Protein AF-A0A4Y7U262-F1 (afdb_monomer_lite)

Sequence (99 aa):
EEKSALITIEPLPQVLGLNTQLRQLFYNLVNNSLKFNTTVPSVTISATLVPEDNNPLVLSGDYDIISIADNGIGIESQYSNRIFNMFQRLHERDQYGGN

Secondary structure (DSSP, 8-state):
-----EEEE-------S-HHHHHHHHHHHHHHHHHS-SSS-EEEEEEEEE---S-TT--SS-EEEEEEEE-S----GGGTTTTTSTT--SS-TTS----

Organism: NCBI:txid2133765

InterPro domains:
  IPR003594 Histidine kinase/HSP90-like ATPase domain [PF02518] (19-98)
  IPR036890 Histidine kinase/HSP90-like ATPase superfamily [G3DSA:3.30.565.10] (2-99)
  IPR036890 Histidine kinase/HSP90-like ATPase superfamily [SSF55874] (8-95)
  IPR052162 Two-component sensor kinase/Photoreceptor [PTHR43304] (4-99)

Foldseek 3Di:
DCLVAAEAEDDDDDDDDDPVVVVVVVCVLVVCQCQQAPHRKYKYWDKDWDADDPPPVDPTGIDIDIDIDIPGPDDPPVCVVVPPPPDDDPDDCPPGDDD

Structure (mmCIF, N/CA/C/O backbone):
data_AF-A0A4Y7U262-F1
#
_entry.id   AF-A0A4Y7U262-F1
#
loop_
_atom_site.group_PDB
_atom_site.id
_atom_site.type_symbol
_atom_site.label_atom_id
_atom_site.label_alt_id
_atom_site.label_comp_id
_atom_site.label_asym_id
_atom_site.label_entity_id
_atom_site.label_seq_id
_atom_site.pdbx_PDB_ins_code
_atom_site.Cartn_x
_atom_site.Cartn_y
_atom_site.Cartn_z
_atom_site.occupancy
_atom_site.B_iso_or_equiv
_atom_site.auth_seq_id
_atom_site.auth_comp_id
_atom_site.auth_asym_id
_atom_site.auth_atom_id
_atom_site.pdbx_PDB_model_num
ATOM 1 N N . GLU A 1 1 ? -6.413 11.968 16.379 1.00 55.53 1 GLU A N 1
ATOM 2 C CA . GLU A 1 1 ? -6.687 10.969 17.426 1.00 55.53 1 GLU A CA 1
ATOM 3 C C . GLU A 1 1 ? -5.609 9.905 17.328 1.00 55.53 1 GLU A C 1
ATOM 5 O O . GLU A 1 1 ? -5.310 9.467 16.221 1.00 55.53 1 GLU A O 1
ATOM 10 N N . GLU A 1 2 ? -4.936 9.596 18.428 1.00 64.69 2 GLU A N 1
ATOM 11 C CA . GLU A 1 2 ? -3.835 8.635 18.444 1.00 64.69 2 GLU A CA 1
ATOM 12 C C . GLU A 1 2 ? -4.422 7.222 18.553 1.00 64.69 2 GLU A C 1
ATOM 14 O O . GLU A 1 2 ? -5.033 6.884 19.560 1.00 64.69 2 GLU A O 1
ATOM 19 N N . LYS A 1 3 ? -4.307 6.413 17.491 1.00 73.44 3 LYS A N 1
ATOM 20 C CA . LYS A 1 3 ? -4.912 5.066 17.430 1.00 73.44 3 LYS A CA 1
ATOM 21 C C . LYS A 1 3 ? -4.010 3.945 17.971 1.00 73.44 3 LYS A C 1
ATOM 23 O O . LYS A 1 3 ? -4.332 2.778 17.777 1.00 73.44 3 LYS A O 1
ATOM 28 N N . SER A 1 4 ? -2.865 4.283 18.579 1.00 87.56 4 SER A N 1
ATOM 29 C CA . SER A 1 4 ? -1.817 3.321 18.982 1.00 87.56 4 SER A CA 1
ATOM 30 C C . SER A 1 4 ? -1.486 2.301 17.881 1.00 87.56 4 SER A C 1
ATOM 32 O O . SER A 1 4 ? -1.274 1.122 18.150 1.00 87.56 4 SER A O 1
ATOM 34 N N . ALA A 1 5 ? -1.501 2.757 16.625 1.00 89.94 5 ALA A N 1
ATOM 35 C CA . ALA A 1 5 ? -1.357 1.895 15.463 1.00 89.94 5 ALA A CA 1
ATOM 36 C C . ALA A 1 5 ? 0.061 1.318 15.370 1.00 89.94 5 ALA A C 1
ATOM 38 O O . ALA A 1 5 ? 1.045 2.029 15.588 1.00 89.94 5 ALA A O 1
ATOM 39 N N . LEU A 1 6 ? 0.157 0.047 14.986 1.00 95.06 6 LEU A N 1
ATOM 40 C CA . LEU A 1 6 ? 1.420 -0.615 14.688 1.00 95.06 6 LEU A CA 1
ATOM 41 C C . LEU A 1 6 ? 1.682 -0.537 13.184 1.00 95.06 6 LEU A C 1
ATOM 43 O O . LEU A 1 6 ? 0.964 -1.149 12.395 1.00 95.06 6 LEU A O 1
ATOM 47 N N . ILE A 1 7 ? 2.718 0.204 12.794 1.00 95.25 7 ILE A N 1
ATOM 48 C CA . ILE A 1 7 ? 3.152 0.303 11.399 1.00 95.25 7 ILE A CA 1
ATOM 49 C C . ILE A 1 7 ? 4.509 -0.383 11.269 1.00 95.25 7 ILE A C 1
ATOM 51 O O . ILE A 1 7 ? 5.496 0.062 11.855 1.00 95.25 7 ILE A O 1
ATOM 55 N N . THR A 1 8 ? 4.552 -1.455 10.486 1.00 97.31 8 THR A N 1
ATOM 56 C CA . THR A 1 8 ? 5.778 -2.183 10.154 1.00 97.31 8 THR A CA 1
ATOM 57 C C . THR A 1 8 ? 6.162 -1.868 8.717 1.00 97.31 8 THR A C 1
ATOM 59 O O . THR A 1 8 ? 5.366 -2.057 7.801 1.00 97.31 8 THR A O 1
ATOM 62 N N . ILE A 1 9 ? 7.383 -1.373 8.519 1.00 97.38 9 ILE A N 1
ATOM 63 C CA . ILE A 1 9 ? 7.929 -1.056 7.198 1.00 97.38 9 ILE A CA 1
ATOM 64 C C . ILE A 1 9 ? 9.129 -1.968 6.976 1.00 97.38 9 ILE A C 1
ATOM 66 O O . ILE A 1 9 ? 10.124 -1.875 7.695 1.00 97.38 9 ILE A O 1
ATOM 70 N N . GLU A 1 10 ? 9.015 -2.856 5.999 1.00 97.50 10 GLU A N 1
ATOM 71 C CA . GLU A 1 10 ? 10.125 -3.673 5.519 1.00 97.50 10 GLU A CA 1
ATOM 72 C C . GLU A 1 10 ? 11.013 -2.859 4.558 1.00 97.50 10 GLU A C 1
ATOM 74 O O . GLU A 1 10 ? 10.629 -1.759 4.151 1.00 97.50 10 GLU A O 1
ATOM 79 N N . PRO A 1 11 ? 12.220 -3.334 4.198 1.00 96.44 11 PRO A N 1
ATOM 80 C CA . PRO A 1 11 ? 13.058 -2.645 3.224 1.00 96.44 11 PRO A CA 1
ATOM 81 C C . PRO A 1 11 ? 12.304 -2.375 1.915 1.00 96.44 11 PRO A C 1
ATOM 83 O O . PRO A 1 11 ? 11.756 -3.290 1.305 1.00 96.44 11 PRO A O 1
ATOM 86 N N . LEU A 1 12 ? 12.294 -1.111 1.487 1.00 96.06 12 LEU A N 1
ATOM 87 C CA . LEU A 1 12 ? 11.631 -0.678 0.258 1.00 96.06 12 LEU A CA 1
ATOM 88 C C . LEU A 1 12 ? 12.661 -0.283 -0.809 1.00 96.06 12 LEU A C 1
ATOM 90 O O . LEU A 1 12 ? 13.691 0.312 -0.468 1.00 96.06 12 LEU A O 1
ATOM 94 N N . PRO A 1 13 ? 12.387 -0.568 -2.093 1.00 94.75 13 PRO A N 1
ATOM 95 C CA . PRO A 1 13 ? 13.254 -0.181 -3.194 1.00 94.75 13 PRO A CA 1
ATOM 96 C C . PRO A 1 13 ? 13.221 1.334 -3.417 1.00 94.75 13 PRO A C 1
ATOM 98 O O . PRO A 1 13 ? 12.269 2.034 -3.057 1.00 94.75 13 PRO A O 1
ATOM 101 N N . GLN A 1 14 ? 14.262 1.849 -4.067 1.00 93.56 14 GLN A N 1
ATOM 102 C CA . GLN A 1 14 ? 14.209 3.181 -4.657 1.00 93.56 14 GLN A CA 1
ATOM 103 C C . GLN A 1 14 ? 13.560 3.086 -6.034 1.00 93.56 14 GLN A C 1
ATOM 105 O O . GLN A 1 14 ? 14.016 2.330 -6.884 1.00 93.56 14 GLN A O 1
ATOM 110 N N . VAL A 1 15 ? 12.521 3.886 -6.260 1.00 90.69 15 VAL A N 1
ATOM 111 C CA . VAL A 1 15 ? 11.777 3.907 -7.523 1.00 90.69 15 VAL A CA 1
ATOM 112 C C . VAL A 1 15 ? 11.853 5.281 -8.178 1.00 90.69 15 VAL A C 1
ATOM 114 O O . VAL A 1 15 ? 11.899 6.313 -7.500 1.00 90.69 15 VAL A O 1
ATOM 117 N N . LEU A 1 16 ? 11.834 5.305 -9.509 1.00 90.50 16 LEU A N 1
ATOM 118 C CA . LEU A 1 16 ? 11.708 6.540 -10.275 1.00 90.50 16 LEU A CA 1
ATOM 119 C C . LEU A 1 16 ? 10.236 6.968 -10.318 1.00 90.50 16 LEU A C 1
ATOM 121 O O . LEU A 1 16 ? 9.368 6.199 -10.719 1.00 90.50 16 LEU A O 1
ATOM 125 N N . GLY A 1 17 ? 9.942 8.211 -9.942 1.00 89.31 17 GLY A N 1
ATOM 126 C CA . GLY A 1 17 ? 8.585 8.741 -10.020 1.00 89.31 17 GLY A CA 1
ATOM 127 C C . GLY A 1 17 ? 8.453 10.155 -9.468 1.00 89.31 17 GLY A C 1
ATOM 128 O O . GLY A 1 17 ? 9.404 10.747 -8.955 1.00 89.31 17 GLY A O 1
ATOM 129 N N . LEU A 1 18 ? 7.248 10.713 -9.568 1.00 95.88 18 LEU A N 1
ATOM 130 C CA . LEU A 1 18 ? 6.942 12.038 -9.036 1.00 95.88 18 LEU A CA 1
ATOM 131 C C . LEU A 1 18 ? 6.730 11.955 -7.519 1.00 95.88 18 LEU A C 1
ATOM 133 O O . LEU A 1 18 ? 5.731 11.407 -7.054 1.00 95.88 18 LEU A O 1
ATOM 137 N N . ASN A 1 19 ? 7.656 12.533 -6.746 1.00 93.88 19 ASN A N 1
ATOM 138 C CA . ASN A 1 19 ? 7.670 12.449 -5.279 1.00 93.88 19 ASN A CA 1
ATOM 139 C C . ASN A 1 19 ? 6.326 12.823 -4.630 1.00 93.88 19 ASN A C 1
ATOM 141 O O . ASN A 1 19 ? 5.863 12.135 -3.723 1.00 93.88 19 ASN A O 1
ATOM 145 N N . THR A 1 20 ? 5.682 13.885 -5.113 1.00 94.75 20 THR A N 1
ATOM 146 C CA . THR A 1 20 ? 4.399 14.364 -4.585 1.00 94.75 20 THR A CA 1
ATOM 147 C C . THR A 1 20 ? 3.263 13.371 -4.825 1.00 94.75 20 THR A C 1
ATOM 149 O O . THR A 1 20 ? 2.463 13.140 -3.922 1.00 94.75 20 THR A O 1
ATOM 152 N N . GLN A 1 21 ? 3.211 12.742 -6.003 1.00 92.81 21 GLN A N 1
ATOM 153 C CA . GLN A 1 21 ? 2.182 11.755 -6.342 1.00 92.81 21 GLN A CA 1
ATOM 154 C C . GLN A 1 21 ? 2.375 10.455 -5.564 1.00 92.81 21 GLN A C 1
ATOM 156 O O . GLN A 1 21 ? 1.414 9.934 -5.003 1.00 92.81 21 GLN A O 1
ATOM 161 N N . LEU A 1 22 ? 3.618 9.977 -5.455 1.00 93.88 22 LEU A N 1
ATOM 162 C CA . LEU A 1 22 ? 3.943 8.805 -4.642 1.00 93.88 22 LEU A CA 1
ATOM 163 C C . LEU A 1 22 ? 3.600 9.061 -3.171 1.00 93.88 22 LEU A C 1
ATOM 165 O O . LEU A 1 22 ? 2.885 8.276 -2.556 1.00 93.88 22 LEU A O 1
ATOM 169 N N . ARG A 1 23 ? 4.002 10.210 -2.616 1.00 94.00 23 ARG A N 1
ATOM 170 C CA . ARG A 1 23 ? 3.633 10.594 -1.247 1.00 94.00 23 ARG A CA 1
ATOM 171 C C . ARG A 1 23 ? 2.116 10.607 -1.048 1.00 94.00 23 ARG A C 1
ATOM 173 O O . ARG A 1 23 ? 1.651 10.103 -0.030 1.00 94.00 23 ARG A O 1
ATOM 180 N N . GLN A 1 24 ? 1.355 11.166 -1.991 1.00 93.94 24 GLN A N 1
ATOM 181 C CA . GLN A 1 24 ? -0.106 11.212 -1.902 1.00 93.94 24 GLN A CA 1
ATOM 182 C C . GLN A 1 24 ? -0.730 9.813 -1.950 1.00 93.94 24 GLN A C 1
ATOM 184 O O . GLN A 1 24 ? -1.635 9.529 -1.168 1.00 93.94 24 GLN A O 1
ATOM 189 N N . LEU A 1 25 ? -0.244 8.939 -2.836 1.00 92.31 25 LEU A N 1
ATOM 190 C CA . LEU A 1 25 ? -0.705 7.556 -2.948 1.00 92.31 25 LEU A CA 1
ATOM 191 C C . LEU A 1 25 ? -0.514 6.806 -1.626 1.00 92.31 25 LEU A C 1
ATOM 193 O O . LEU A 1 25 ? -1.479 6.289 -1.067 1.00 92.31 25 LEU A O 1
ATOM 197 N N . PHE A 1 26 ? 0.707 6.811 -1.091 1.00 94.38 26 PHE A N 1
ATOM 198 C CA . PHE A 1 26 ? 1.014 6.145 0.175 1.00 94.38 26 PHE A CA 1
ATOM 199 C C . PHE A 1 26 ? 0.226 6.745 1.338 1.00 94.38 26 PHE A C 1
ATOM 201 O O . PHE A 1 26 ? -0.326 6.003 2.148 1.00 94.38 26 PHE A O 1
ATOM 208 N N . TYR A 1 27 ? 0.119 8.077 1.398 1.00 94.12 27 TYR A N 1
ATOM 209 C CA . TYR A 1 27 ? -0.698 8.742 2.407 1.00 94.12 27 TYR A CA 1
ATOM 210 C C . TYR A 1 27 ? -2.148 8.258 2.353 1.00 94.12 27 TYR A C 1
ATOM 212 O O . TYR A 1 27 ? -2.696 7.894 3.386 1.00 94.12 27 TYR A O 1
ATOM 220 N N . ASN A 1 28 ? -2.756 8.199 1.166 1.00 92.31 28 ASN A N 1
ATOM 221 C CA . ASN A 1 28 ? -4.143 7.765 1.017 1.00 92.31 28 ASN A CA 1
ATOM 222 C C . ASN A 1 28 ? -4.342 6.316 1.470 1.00 92.31 28 ASN A C 1
ATOM 224 O O . ASN A 1 28 ? -5.283 6.036 2.209 1.00 92.31 28 ASN A O 1
ATOM 228 N N . LEU A 1 29 ? -3.458 5.406 1.058 1.00 93.06 29 LEU A N 1
ATOM 229 C CA . LEU A 1 29 ? -3.575 3.984 1.384 1.00 93.06 29 LEU A CA 1
ATOM 230 C C . LEU A 1 29 ? -3.389 3.732 2.886 1.00 93.06 29 LEU A C 1
ATOM 232 O O . LEU A 1 29 ? -4.234 3.092 3.513 1.00 93.06 29 LEU A O 1
ATOM 236 N N . VAL A 1 30 ? -2.353 4.320 3.493 1.00 94.00 30 VAL A N 1
ATOM 237 C CA . VAL A 1 30 ? -2.102 4.190 4.936 1.00 94.00 30 VAL A CA 1
ATOM 238 C C . VAL A 1 30 ? -3.203 4.879 5.742 1.00 94.00 30 VAL A C 1
ATOM 240 O O . VAL A 1 30 ? -3.721 4.304 6.694 1.00 94.00 30 VAL A O 1
ATOM 243 N N . ASN A 1 31 ? -3.628 6.083 5.353 1.00 92.75 31 ASN A N 1
ATOM 244 C CA . ASN A 1 31 ? -4.701 6.790 6.051 1.00 92.75 31 ASN A CA 1
ATOM 245 C C . ASN A 1 31 ? -6.021 6.009 5.996 1.00 92.75 31 ASN A C 1
ATOM 247 O O . ASN A 1 31 ? -6.718 5.925 7.005 1.00 92.75 31 ASN A O 1
ATOM 251 N N . ASN A 1 32 ? -6.344 5.383 4.861 1.00 91.56 32 ASN A N 1
ATOM 252 C CA . ASN A 1 32 ? -7.506 4.503 4.753 1.00 91.56 32 ASN A CA 1
ATOM 253 C C . ASN A 1 32 ? -7.382 3.285 5.679 1.00 91.56 32 ASN A C 1
ATOM 255 O O . ASN A 1 32 ? -8.333 2.997 6.404 1.00 91.56 32 ASN A O 1
ATOM 259 N N . SER A 1 33 ? -6.207 2.652 5.730 1.00 92.12 33 SER A N 1
ATOM 260 C CA . SER A 1 33 ? -5.919 1.509 6.615 1.00 92.12 33 SER A CA 1
ATOM 261 C C . SER A 1 33 ? -6.144 1.851 8.098 1.00 92.12 33 SER A C 1
ATOM 263 O O . SER A 1 33 ? -6.666 1.053 8.875 1.00 92.12 33 SER A O 1
ATOM 265 N N . LEU A 1 34 ? -5.786 3.076 8.502 1.00 91.69 34 LEU A N 1
ATOM 266 C CA . LEU A 1 34 ? -6.002 3.579 9.863 1.00 91.69 34 LEU A CA 1
ATOM 267 C C . LEU A 1 34 ? -7.454 3.999 10.111 1.00 91.69 34 LEU A C 1
ATOM 269 O O . LEU A 1 34 ? -7.972 3.830 11.218 1.00 91.69 34 LEU A O 1
ATOM 273 N N . LYS A 1 35 ? -8.109 4.605 9.116 1.00 89.62 35 LYS A N 1
ATOM 274 C CA . LYS A 1 35 ? -9.476 5.125 9.227 1.00 89.62 35 LYS A CA 1
ATOM 275 C C . LYS A 1 35 ? -10.493 3.993 9.333 1.00 89.62 35 LYS A C 1
ATOM 277 O O . LYS A 1 35 ? -11.321 4.030 10.241 1.00 89.62 35 LYS A O 1
ATOM 282 N N . PHE A 1 36 ? -10.418 3.010 8.439 1.00 89.19 36 PHE A N 1
ATOM 283 C CA . PHE A 1 36 ? -11.403 1.940 8.277 1.00 89.19 36 PHE A CA 1
ATOM 284 C C . PHE A 1 36 ? -11.015 0.689 9.069 1.00 89.19 36 PHE A C 1
ATOM 286 O O . PHE A 1 36 ? -10.782 -0.388 8.524 1.00 89.19 36 PHE A O 1
ATOM 293 N N . ASN A 1 37 ? -10.946 0.850 10.389 1.00 91.19 37 ASN A N 1
ATOM 294 C CA . ASN A 1 37 ? -10.554 -0.206 11.310 1.00 91.19 37 ASN A CA 1
ATOM 295 C C . ASN A 1 37 ? -11.387 -0.138 12.595 1.00 91.19 37 ASN A C 1
ATOM 297 O O . ASN A 1 37 ? -11.636 0.952 13.116 1.00 91.19 37 ASN A O 1
ATOM 301 N N . THR A 1 38 ? -11.802 -1.298 13.100 1.00 90.12 38 THR A N 1
ATOM 302 C CA . THR A 1 38 ? -12.564 -1.455 14.353 1.00 90.12 38 THR A CA 1
ATOM 303 C C . THR A 1 38 ? -11.714 -1.986 15.508 1.00 90.12 38 THR A C 1
ATOM 305 O O . THR A 1 38 ? -12.195 -2.084 16.633 1.00 90.12 38 THR A O 1
ATOM 308 N N . THR A 1 39 ? -10.460 -2.346 15.239 1.00 90.94 39 THR A N 1
ATOM 309 C CA . THR A 1 39 ? -9.473 -2.845 16.202 1.00 90.94 39 THR 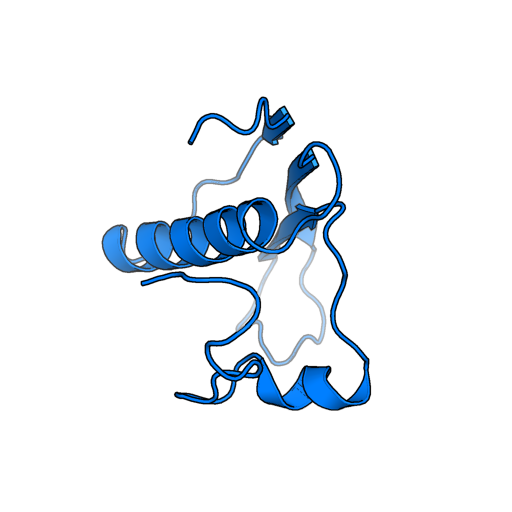A CA 1
ATOM 310 C C . THR A 1 39 ? -8.270 -1.900 16.260 1.00 90.94 39 THR A C 1
ATOM 312 O O . THR A 1 39 ? -8.283 -0.827 15.654 1.00 90.94 39 THR A O 1
ATOM 315 N N . VAL A 1 40 ? -7.224 -2.268 17.008 1.00 93.25 40 VAL A N 1
ATOM 316 C CA . VAL A 1 40 ? -5.950 -1.541 16.945 1.00 93.25 40 VAL A CA 1
ATOM 317 C C . VAL A 1 40 ? -5.375 -1.725 15.533 1.00 93.25 40 VAL A C 1
ATOM 319 O O . VAL A 1 40 ? -5.118 -2.871 15.146 1.00 93.25 40 VAL A O 1
ATOM 322 N N . PRO A 1 41 ? -5.180 -0.645 14.750 1.00 95.12 41 PRO A N 1
ATOM 323 C CA . PRO A 1 41 ? -4.720 -0.786 13.378 1.00 95.12 41 PRO A CA 1
ATOM 324 C C . PRO A 1 41 ? -3.309 -1.366 13.319 1.00 95.12 41 PRO A C 1
ATOM 326 O O . PRO A 1 41 ? -2.395 -0.877 13.987 1.00 95.12 41 PRO A O 1
ATOM 329 N N . SER A 1 42 ? -3.135 -2.381 12.483 1.00 96.62 42 SER A N 1
ATOM 330 C CA . SER A 1 42 ? -1.851 -2.963 12.120 1.00 96.62 42 SER A CA 1
ATOM 331 C C . SER A 1 42 ? -1.693 -2.852 10.613 1.00 96.62 42 SER A C 1
ATOM 333 O O . SER A 1 42 ? -2.568 -3.297 9.874 1.00 96.62 42 SER A O 1
ATOM 335 N N . VAL A 1 43 ? -0.608 -2.212 10.176 1.00 97.00 43 VAL A N 1
ATOM 336 C CA . VAL A 1 43 ? -0.299 -1.998 8.760 1.00 97.00 43 VAL A CA 1
ATOM 337 C C . VAL A 1 43 ? 1.121 -2.471 8.482 1.00 97.00 43 VAL A C 1
ATOM 339 O O . VAL A 1 43 ? 2.061 -2.045 9.156 1.00 97.00 43 VAL A O 1
ATOM 342 N N . THR A 1 44 ? 1.281 -3.315 7.470 1.00 98.19 44 THR A N 1
ATOM 343 C CA . THR A 1 44 ? 2.579 -3.793 6.991 1.00 98.19 44 THR A CA 1
ATOM 344 C C . THR A 1 44 ? 2.815 -3.291 5.576 1.00 98.19 44 THR A C 1
ATOM 346 O O . THR A 1 44 ? 1.985 -3.501 4.693 1.00 98.19 44 THR A O 1
ATOM 349 N N . ILE A 1 45 ? 3.949 -2.624 5.368 1.00 98.00 45 ILE A N 1
ATOM 350 C CA . ILE A 1 45 ? 4.399 -2.156 4.058 1.00 98.00 45 ILE A CA 1
ATOM 351 C C . ILE A 1 45 ? 5.618 -2.979 3.661 1.00 98.00 45 ILE A C 1
ATOM 353 O O . ILE A 1 45 ? 6.630 -2.948 4.364 1.00 98.00 45 ILE A O 1
ATOM 357 N N . SER A 1 46 ? 5.520 -3.695 2.546 1.00 98.25 46 SER A N 1
ATOM 358 C CA . SER A 1 46 ? 6.582 -4.564 2.040 1.00 98.25 46 SER A CA 1
ATOM 359 C C . SER A 1 46 ? 6.789 -4.404 0.541 1.00 98.25 46 SER A C 1
ATOM 361 O O . SER A 1 46 ? 5.956 -3.830 -0.164 1.00 98.25 46 SER A O 1
ATOM 363 N N . ALA A 1 47 ? 7.928 -4.893 0.060 1.00 97.38 47 ALA A N 1
ATOM 364 C CA . ALA A 1 47 ? 8.251 -4.932 -1.355 1.00 97.38 47 ALA A CA 1
ATOM 365 C C . ALA A 1 47 ? 8.764 -6.317 -1.753 1.00 97.38 47 ALA A C 1
ATOM 367 O O . ALA A 1 47 ? 9.419 -7.006 -0.971 1.00 97.38 47 ALA A O 1
ATOM 368 N N . THR A 1 48 ? 8.465 -6.741 -2.974 1.00 96.44 48 THR A N 1
ATOM 369 C CA . THR A 1 48 ? 8.987 -7.983 -3.547 1.00 96.44 48 THR A CA 1
ATOM 370 C C . THR A 1 48 ? 9.389 -7.737 -4.989 1.00 96.44 48 THR A C 1
ATOM 372 O O . THR A 1 48 ? 8.553 -7.318 -5.788 1.00 96.44 48 THR A O 1
ATOM 375 N N . LEU A 1 49 ? 10.652 -8.024 -5.309 1.00 94.62 49 LEU A N 1
ATOM 376 C CA . LEU A 1 49 ? 11.141 -8.025 -6.682 1.00 94.62 49 LEU A CA 1
ATOM 377 C C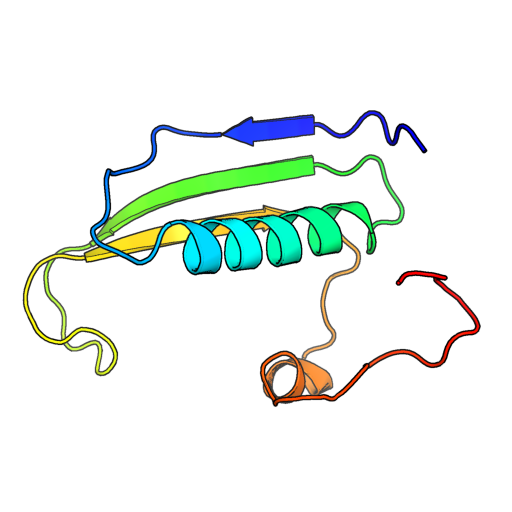 . LEU A 1 49 ? 10.562 -9.236 -7.413 1.00 94.62 49 LEU A C 1
ATOM 379 O O . LEU A 1 49 ? 10.736 -10.378 -6.978 1.00 94.62 49 LEU A O 1
ATOM 383 N N . VAL A 1 50 ? 9.890 -8.977 -8.523 1.00 94.62 50 VAL A N 1
ATOM 384 C CA . VAL A 1 50 ? 9.304 -9.984 -9.395 1.00 94.62 50 VAL A CA 1
ATOM 385 C C . VAL A 1 50 ? 10.044 -9.952 -10.729 1.00 94.62 50 VAL A C 1
ATOM 387 O O . VAL A 1 50 ? 10.138 -8.884 -11.339 1.00 94.62 50 VAL A O 1
ATOM 390 N N . PRO A 1 51 ? 10.599 -11.093 -11.178 1.00 93.94 51 PRO A N 1
ATOM 391 C CA . PRO A 1 51 ? 11.191 -11.192 -12.502 1.00 93.94 51 PRO A CA 1
ATOM 392 C C . PRO A 1 51 ? 10.174 -10.878 -13.597 1.00 93.94 51 PRO A C 1
ATOM 394 O O . PRO A 1 51 ? 8.981 -11.111 -13.405 1.00 93.94 51 PRO A O 1
ATOM 397 N N . GLU A 1 52 ? 10.655 -10.410 -14.747 1.00 92.50 52 GLU A N 1
ATOM 398 C CA . GLU A 1 52 ? 9.806 -10.166 -15.917 1.00 92.50 52 GLU A CA 1
ATOM 399 C C . GLU A 1 52 ? 8.844 -11.337 -16.197 1.00 92.50 52 GLU A C 1
ATOM 401 O O . GLU A 1 52 ? 9.244 -12.501 -16.313 1.00 92.50 52 GLU A O 1
ATOM 406 N N . ASP A 1 53 ? 7.560 -11.011 -16.325 1.00 89.06 53 ASP A N 1
ATOM 407 C CA . ASP A 1 53 ? 6.488 -11.942 -16.647 1.00 89.06 53 ASP A CA 1
ATOM 408 C C . ASP A 1 53 ? 5.551 -11.348 -17.717 1.00 89.06 53 ASP A C 1
ATOM 410 O O . ASP A 1 53 ? 5.765 -10.257 -18.242 1.00 89.06 53 ASP A O 1
ATOM 414 N N . ASN A 1 54 ? 4.492 -12.076 -18.080 1.00 84.88 54 ASN A N 1
ATOM 415 C CA . ASN A 1 54 ? 3.521 -11.613 -19.079 1.00 84.88 54 ASN A CA 1
ATOM 416 C C . ASN A 1 54 ? 2.473 -10.640 -18.494 1.00 84.88 54 ASN A C 1
ATOM 418 O O . ASN A 1 54 ? 1.329 -10.620 -18.961 1.00 84.88 54 ASN A O 1
ATOM 422 N N . ASN A 1 55 ? 2.805 -9.872 -17.453 1.00 86.44 55 ASN A N 1
ATOM 423 C CA . ASN A 1 55 ? 1.883 -8.916 -16.855 1.00 86.44 55 ASN A CA 1
ATOM 424 C C . ASN A 1 55 ? 1.677 -7.704 -17.785 1.00 86.44 55 ASN A C 1
ATOM 426 O O . ASN A 1 55 ? 2.605 -6.928 -18.007 1.00 86.44 55 ASN A O 1
ATOM 430 N N . PRO A 1 56 ? 0.451 -7.468 -18.292 1.00 82.31 56 PRO A N 1
ATOM 431 C CA . PRO A 1 56 ? 0.182 -6.406 -19.264 1.00 82.31 56 PRO A CA 1
ATOM 432 C C . PRO A 1 56 ? 0.332 -4.987 -18.693 1.00 82.31 56 PRO A C 1
ATOM 434 O O . PRO A 1 56 ? 0.269 -4.017 -19.446 1.00 82.31 56 PRO A O 1
ATOM 437 N N . LEU A 1 57 ? 0.474 -4.847 -17.371 1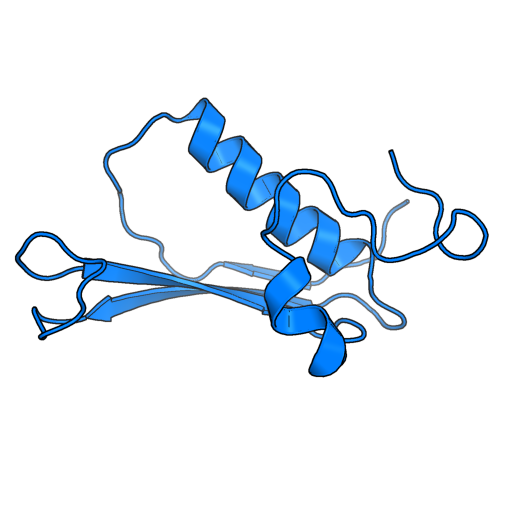.00 80.12 57 LEU A N 1
ATOM 438 C CA . LEU A 1 57 ? 0.702 -3.567 -16.699 1.00 80.12 57 LEU A CA 1
ATOM 439 C C . LEU A 1 57 ? 2.190 -3.203 -16.600 1.00 80.12 57 LEU A C 1
ATOM 441 O O . LEU A 1 57 ? 2.511 -2.070 -16.241 1.00 80.12 57 LEU A O 1
ATOM 445 N N . VAL A 1 58 ? 3.086 -4.141 -16.910 1.00 81.38 58 VAL A N 1
ATOM 446 C CA . VAL A 1 58 ? 4.536 -3.949 -16.872 1.00 81.38 58 VAL A CA 1
ATOM 447 C C . VAL A 1 58 ? 5.031 -3.782 -18.305 1.00 81.38 58 VAL A C 1
ATOM 449 O O . VAL A 1 58 ? 4.703 -4.573 -19.183 1.00 81.38 58 VAL A O 1
ATOM 452 N N . LEU A 1 59 ? 5.785 -2.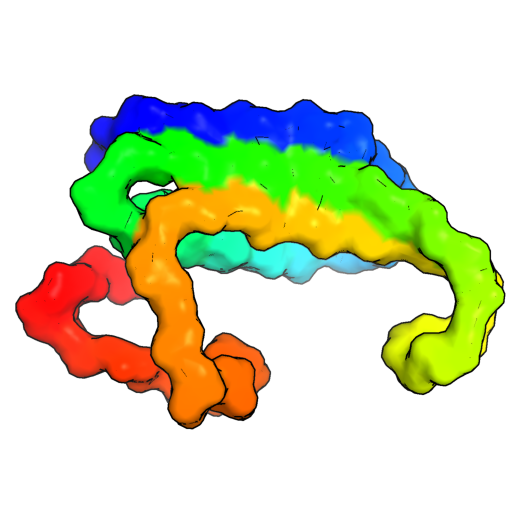711 -18.568 1.00 74.44 59 LEU A N 1
ATOM 453 C CA . LEU A 1 59 ? 6.258 -2.412 -19.924 1.00 74.44 59 LEU A CA 1
ATOM 454 C C . LEU A 1 59 ? 7.328 -3.409 -20.394 1.00 74.44 59 LEU A C 1
ATOM 456 O O . LEU A 1 59 ? 7.279 -3.843 -21.542 1.00 74.44 59 LEU A O 1
ATOM 460 N N . SER A 1 60 ? 8.294 -3.723 -19.526 1.00 83.62 60 SER A N 1
ATOM 461 C CA . SER A 1 60 ? 9.365 -4.706 -19.744 1.00 83.62 60 SER A CA 1
ATOM 462 C C . SER A 1 60 ? 10.253 -4.810 -18.502 1.00 83.62 60 SER A C 1
ATOM 464 O O . SER A 1 60 ? 10.468 -3.792 -17.835 1.00 83.62 60 SER A O 1
ATOM 466 N N . GLY A 1 61 ? 10.870 -5.970 -18.295 1.00 90.25 61 GLY A N 1
ATOM 467 C CA . GLY A 1 61 ? 11.867 -6.211 -17.248 1.00 90.25 61 GLY A CA 1
ATOM 468 C C . GLY A 1 61 ? 11.289 -6.501 -15.861 1.00 90.25 61 GLY A C 1
ATOM 469 O O . GLY A 1 61 ? 10.075 -6.517 -15.654 1.00 90.25 61 GLY A O 1
ATOM 470 N N . ASP A 1 62 ? 12.192 -6.750 -14.913 1.00 92.44 62 ASP A N 1
ATOM 471 C CA . ASP A 1 62 ? 11.849 -7.005 -13.513 1.00 92.44 62 ASP A CA 1
ATOM 472 C C . ASP A 1 62 ? 11.143 -5.793 -12.890 1.00 92.44 62 ASP A C 1
ATOM 474 O O . ASP A 1 62 ? 11.431 -4.636 -13.217 1.00 92.44 62 ASP A O 1
ATOM 478 N N . TYR A 1 63 ? 10.232 -6.055 -11.958 1.00 92.44 63 TYR A N 1
ATOM 479 C CA . TYR A 1 63 ? 9.431 -5.021 -11.317 1.00 92.44 63 TYR A CA 1
ATOM 480 C C . TYR A 1 63 ? 9.226 -5.295 -9.828 1.00 92.44 63 TYR A C 1
ATOM 482 O O . TYR A 1 63 ? 9.174 -6.437 -9.383 1.00 92.44 63 TYR A O 1
ATOM 490 N N . ASP A 1 64 ? 9.072 -4.232 -9.041 1.00 92.56 64 ASP A N 1
ATOM 491 C CA . ASP A 1 64 ? 8.757 -4.342 -7.619 1.00 92.56 64 ASP A CA 1
ATOM 492 C C . ASP A 1 64 ? 7.243 -4.311 -7.389 1.00 92.56 64 ASP A C 1
ATOM 494 O O . ASP A 1 64 ? 6.548 -3.375 -7.794 1.00 92.56 64 ASP A O 1
ATOM 498 N N . ILE A 1 65 ? 6.728 -5.301 -6.663 1.00 94.19 65 ILE A N 1
ATOM 499 C CA . ILE A 1 65 ? 5.394 -5.237 -6.067 1.00 94.19 65 ILE A CA 1
ATOM 500 C C . ILE A 1 65 ? 5.525 -4.595 -4.695 1.00 94.19 65 ILE A C 1
ATOM 502 O O . ILE A 1 65 ? 6.110 -5.184 -3.790 1.00 94.19 65 ILE A O 1
ATOM 506 N N . ILE A 1 66 ? 4.935 -3.413 -4.527 1.00 95.31 66 ILE A N 1
ATOM 507 C CA . ILE A 1 66 ? 4.785 -2.771 -3.219 1.00 95.31 66 ILE A CA 1
ATOM 508 C C . ILE A 1 66 ? 3.428 -3.171 -2.640 1.00 95.31 66 ILE A C 1
ATOM 510 O O . ILE A 1 66 ? 2.387 -2.866 -3.224 1.00 95.31 66 ILE A O 1
ATOM 514 N N . SER A 1 67 ? 3.439 -3.830 -1.484 1.00 96.50 67 SER A N 1
ATOM 515 C CA . SER A 1 67 ? 2.240 -4.256 -0.766 1.00 96.50 67 SER A CA 1
ATOM 516 C C . SER A 1 67 ? 2.007 -3.383 0.463 1.00 96.50 67 SER A C 1
ATOM 518 O O . SER A 1 67 ? 2.935 -3.097 1.218 1.00 96.50 67 SER A O 1
ATOM 520 N N . ILE A 1 68 ? 0.756 -2.974 0.672 1.00 96.06 68 ILE A N 1
ATOM 521 C CA . ILE A 1 68 ? 0.283 -2.340 1.905 1.00 96.06 68 ILE A CA 1
ATOM 522 C C . ILE A 1 68 ? -0.858 -3.217 2.412 1.00 96.06 68 ILE A C 1
ATOM 524 O O . ILE A 1 68 ? -1.938 -3.225 1.825 1.00 96.06 68 ILE A O 1
ATOM 528 N N . ALA A 1 69 ? -0.588 -3.990 3.458 1.00 96.38 69 ALA A N 1
ATOM 529 C CA . ALA A 1 69 ? -1.542 -4.907 4.068 1.00 96.38 69 ALA A CA 1
ATOM 530 C C . ALA A 1 69 ? -2.010 -4.357 5.416 1.00 96.38 69 ALA A C 1
ATOM 532 O O . ALA A 1 69 ? -1.189 -3.892 6.207 1.00 96.38 69 ALA A O 1
ATOM 533 N N . ASP A 1 70 ? -3.310 -4.434 5.689 1.00 95.56 70 ASP A N 1
ATOM 534 C CA . ASP A 1 70 ? -3.913 -3.969 6.936 1.00 95.56 70 ASP A CA 1
ATOM 535 C C . ASP A 1 70 ? -4.893 -4.991 7.535 1.00 95.56 70 ASP A C 1
ATOM 537 O O . ASP A 1 70 ? -5.317 -5.939 6.873 1.00 95.56 70 ASP A O 1
ATOM 541 N N . ASN A 1 71 ? -5.232 -4.811 8.815 1.00 95.69 71 ASN A N 1
ATOM 542 C CA . ASN A 1 71 ? -6.236 -5.601 9.540 1.00 95.69 71 ASN A CA 1
ATOM 543 C C . ASN A 1 71 ? -7.598 -4.881 9.663 1.00 95.69 71 ASN A C 1
ATOM 545 O O . ASN A 1 71 ? -8.294 -5.034 10.669 1.00 95.69 71 ASN A O 1
ATOM 54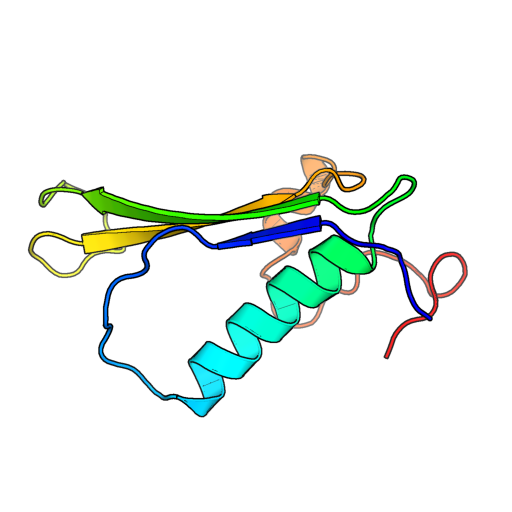9 N N . GLY A 1 72 ? -7.939 -4.030 8.697 1.00 92.31 72 GLY A N 1
ATOM 550 C CA . GLY A 1 72 ? -9.172 -3.254 8.659 1.00 92.31 72 GLY A CA 1
ATOM 551 C C . GLY A 1 72 ? -10.417 -4.097 8.392 1.00 92.31 72 GLY A C 1
ATOM 552 O O . GLY A 1 72 ? -10.386 -5.324 8.323 1.00 92.31 72 GLY A O 1
ATOM 553 N N . ILE A 1 73 ? -11.550 -3.417 8.219 1.00 89.62 73 ILE A N 1
ATOM 554 C CA . ILE A 1 73 ? -12.865 -4.060 8.019 1.00 89.62 73 ILE A CA 1
ATOM 555 C C . ILE A 1 73 ? -12.994 -4.821 6.685 1.00 89.62 73 ILE A C 1
ATOM 557 O O . ILE A 1 73 ? -13.989 -5.508 6.459 1.00 89.62 73 ILE A O 1
ATOM 561 N N . GLY A 1 74 ? -11.996 -4.704 5.806 1.00 86.25 74 GLY A N 1
ATOM 562 C CA . GLY A 1 74 ? -12.028 -5.245 4.455 1.00 86.25 74 GLY A CA 1
ATOM 563 C C . GLY A 1 74 ? -12.986 -4.485 3.536 1.00 86.25 74 GLY A C 1
ATOM 564 O O . GLY A 1 74 ? -13.598 -3.482 3.900 1.00 86.25 74 GLY A O 1
ATOM 565 N N . ILE A 1 75 ? -13.095 -4.962 2.300 1.00 82.25 75 ILE A N 1
ATOM 566 C CA . ILE A 1 75 ? -14.002 -4.409 1.295 1.00 82.25 75 ILE A CA 1
ATOM 567 C C . ILE A 1 75 ? -14.852 -5.564 0.792 1.00 82.25 75 ILE A C 1
ATOM 569 O O . ILE A 1 75 ? -14.316 -6.577 0.342 1.00 82.25 75 ILE A O 1
ATOM 573 N N . GLU A 1 76 ? -16.177 -5.428 0.863 1.00 80.69 76 GLU A N 1
ATOM 574 C CA . GLU A 1 76 ? -17.061 -6.447 0.303 1.00 80.69 76 GLU A CA 1
ATOM 575 C C . GLU A 1 76 ? -16.790 -6.600 -1.199 1.00 80.69 76 GLU A C 1
ATOM 577 O O . GLU A 1 76 ? -16.663 -5.616 -1.934 1.00 80.69 76 GLU A O 1
ATOM 582 N N . SER A 1 77 ? -16.728 -7.845 -1.672 1.00 76.44 77 SER A N 1
ATOM 583 C CA . SER A 1 77 ? -16.321 -8.179 -3.043 1.00 76.44 77 SER A CA 1
ATOM 584 C C . SER A 1 77 ? -17.138 -7.452 -4.118 1.00 76.44 77 SER A C 1
ATOM 586 O O . SER A 1 77 ? -16.590 -7.085 -5.157 1.00 76.44 77 SER A O 1
ATOM 588 N N . GLN A 1 78 ? -18.412 -7.153 -3.846 1.00 73.00 78 GLN A N 1
ATOM 589 C CA . GLN A 1 78 ? -19.304 -6.388 -4.726 1.00 73.00 78 GLN A CA 1
ATOM 590 C C . GLN A 1 78 ? -18.844 -4.944 -5.002 1.00 73.00 78 GLN A C 1
ATOM 592 O O . GLN A 1 78 ? -19.237 -4.348 -6.007 1.00 73.00 78 GLN A O 1
ATOM 597 N N . TYR A 1 79 ? -17.983 -4.385 -4.151 1.00 71.44 79 TYR A N 1
ATOM 598 C CA . TYR A 1 79 ? -17.452 -3.030 -4.283 1.00 71.44 79 TYR A CA 1
ATOM 599 C C . TYR A 1 79 ? -16.020 -2.979 -4.818 1.00 71.44 79 TYR A C 1
ATOM 601 O O . TYR A 1 79 ? -15.557 -1.894 -5.165 1.00 71.44 79 TYR A O 1
ATOM 609 N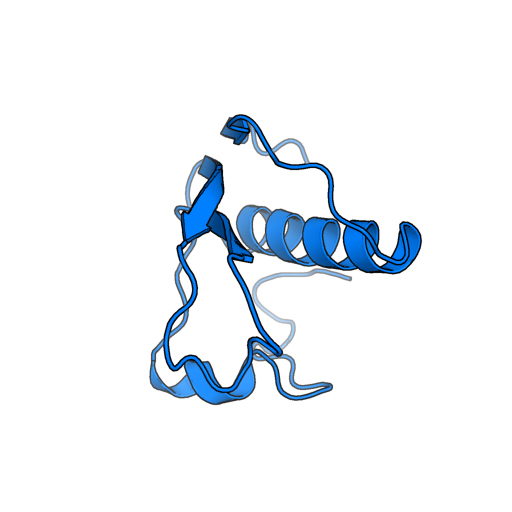 N . SER A 1 80 ? -15.350 -4.127 -4.965 1.00 69.88 80 SER A N 1
ATOM 610 C CA . SER A 1 80 ? -13.952 -4.235 -5.417 1.00 69.88 80 SER A CA 1
ATOM 611 C C . SER A 1 80 ? -13.665 -3.495 -6.731 1.00 69.88 80 SER A C 1
ATOM 613 O O . SER A 1 80 ? -12.651 -2.820 -6.846 1.00 69.88 80 SER A O 1
ATOM 615 N N . ASN A 1 81 ? -14.593 -3.515 -7.691 1.00 66.31 81 ASN A N 1
ATOM 616 C CA . ASN A 1 81 ? -14.436 -2.822 -8.978 1.00 66.31 81 ASN A CA 1
ATOM 617 C C . ASN A 1 81 ? -14.708 -1.306 -8.913 1.00 66.31 81 ASN A C 1
ATOM 619 O O . ASN A 1 81 ? -14.517 -0.604 -9.903 1.00 66.31 81 ASN A O 1
ATOM 623 N N . ARG A 1 82 ? -15.204 -0.786 -7.782 1.00 67.06 82 ARG A N 1
ATOM 624 C CA . ARG A 1 82 ? -15.557 0.634 -7.605 1.00 67.06 82 ARG A CA 1
ATOM 625 C C . ARG A 1 82 ? -14.524 1.422 -6.807 1.00 67.06 82 ARG A C 1
ATOM 627 O O . ARG A 1 82 ? -14.506 2.642 -6.922 1.00 67.06 82 ARG A O 1
ATOM 634 N N . ILE A 1 83 ? -13.653 0.750 -6.052 1.00 66.56 83 ILE A N 1
ATOM 635 C CA . ILE A 1 83 ? -12.687 1.392 -5.141 1.00 66.56 83 ILE A CA 1
ATOM 636 C C . ILE A 1 83 ? -11.666 2.290 -5.853 1.00 66.56 83 ILE A C 1
ATOM 638 O O . ILE A 1 83 ? -11.152 3.224 -5.245 1.00 66.56 83 ILE A O 1
ATOM 642 N N . PHE A 1 84 ? -11.406 2.036 -7.141 1.00 65.31 84 PHE A N 1
ATOM 643 C CA . PHE A 1 84 ? -10.478 2.816 -7.967 1.00 65.31 84 PHE A CA 1
ATOM 644 C C . PHE A 1 84 ? -11.166 3.600 -9.092 1.00 65.31 84 PHE A C 1
ATOM 646 O O . PHE A 1 84 ? -10.491 4.271 -9.872 1.00 65.31 84 PHE A O 1
ATOM 653 N N . ASN A 1 85 ? -12.502 3.570 -9.170 1.00 61.94 85 ASN A N 1
ATOM 654 C CA . ASN A 1 85 ? -13.214 4.463 -10.075 1.00 61.94 85 ASN A CA 1
ATOM 655 C C . ASN A 1 85 ? -13.121 5.887 -9.528 1.00 61.94 85 ASN A C 1
ATOM 657 O O . ASN A 1 85 ? -13.403 6.143 -8.355 1.00 61.94 85 ASN A O 1
ATOM 661 N N . MET A 1 86 ? -12.733 6.824 -10.393 1.00 49.19 86 MET A N 1
ATOM 662 C CA . MET A 1 86 ? -12.674 8.242 -10.054 1.00 49.19 86 MET A CA 1
ATOM 663 C C . MET A 1 86 ? -14.016 8.685 -9.429 1.00 49.19 86 MET A C 1
ATOM 665 O O . MET A 1 86 ? -15.061 8.600 -10.069 1.00 49.19 86 MET A O 1
ATOM 669 N N . PHE A 1 87 ? -13.968 9.172 -8.182 1.00 50.06 87 PHE A N 1
ATOM 670 C CA . PHE A 1 87 ? -15.053 9.873 -7.472 1.00 50.06 87 PHE A CA 1
ATOM 671 C C . PHE A 1 87 ? -16.244 9.072 -6.896 1.00 50.06 87 PHE A C 1
ATOM 673 O O . PHE A 1 87 ? -17.299 9.667 -6.680 1.00 50.06 87 PHE A O 1
ATOM 680 N N . GLN A 1 88 ? -16.119 7.787 -6.538 1.00 43.19 88 GLN A N 1
ATOM 681 C CA . GLN A 1 88 ? -17.187 7.099 -5.779 1.00 43.19 88 GLN A CA 1
ATOM 682 C C . GLN A 1 88 ? -16.832 6.889 -4.297 1.00 43.19 88 GLN A C 1
ATOM 684 O O . GLN A 1 88 ? -16.045 6.021 -3.936 1.00 43.19 88 GLN A O 1
ATOM 689 N N . ARG A 1 89 ? -17.451 7.687 -3.411 1.00 53.69 89 ARG A N 1
ATOM 690 C CA . ARG A 1 89 ? -17.483 7.424 -1.961 1.00 53.69 89 ARG A CA 1
ATOM 691 C C . ARG A 1 89 ? -18.462 6.276 -1.699 1.00 53.69 89 ARG A C 1
ATOM 693 O O . ARG A 1 89 ? -19.638 6.396 -2.017 1.00 53.69 89 ARG A O 1
ATOM 700 N N . LEU A 1 90 ? -17.966 5.180 -1.129 1.00 54.84 90 LEU A N 1
ATOM 701 C CA . LEU A 1 90 ? -18.731 3.950 -0.871 1.00 54.84 90 LEU A CA 1
ATOM 702 C C . LEU A 1 90 ? -19.614 3.997 0.386 1.00 54.84 90 LEU A C 1
ATOM 704 O O . LEU A 1 90 ? -20.502 3.162 0.528 1.00 54.84 90 LEU A O 1
ATOM 708 N N . HIS A 1 91 ? -19.413 4.982 1.265 1.00 51.94 91 HIS A N 1
ATOM 709 C CA . HIS A 1 91 ? -20.215 5.152 2.476 1.00 51.94 91 HIS A CA 1
ATOM 710 C C . HIS A 1 91 ? -20.810 6.561 2.554 1.00 51.94 91 HIS A C 1
ATOM 712 O O . HIS A 1 91 ? -20.099 7.563 2.416 1.00 51.94 91 HIS A O 1
ATOM 718 N N . GLU A 1 92 ? -22.124 6.618 2.784 1.00 44.44 92 GLU A N 1
ATOM 719 C CA . GLU A 1 92 ? -22.837 7.829 3.180 1.00 44.44 92 GLU A CA 1
ATOM 720 C C . GLU A 1 92 ? -22.348 8.277 4.567 1.00 44.44 92 GLU A C 1
ATOM 722 O O . GLU A 1 92 ? -21.905 7.469 5.383 1.00 44.44 92 GLU A O 1
ATOM 727 N N . ARG A 1 93 ? -22.350 9.592 4.801 1.00 47.91 93 ARG A N 1
ATOM 728 C CA . ARG A 1 93 ? -21.619 10.313 5.864 1.00 47.91 93 ARG A CA 1
ATOM 729 C C . ARG A 1 93 ? -21.868 9.873 7.313 1.00 47.91 93 ARG A C 1
ATOM 731 O O . ARG A 1 93 ? -21.170 10.374 8.190 1.00 47.91 93 ARG A O 1
ATOM 738 N N . ASP A 1 94 ? -22.779 8.952 7.579 1.00 48.72 94 ASP A N 1
ATOM 739 C CA . ASP A 1 94 ? -23.336 8.794 8.921 1.00 48.72 94 ASP A CA 1
ATOM 740 C C . ASP A 1 94 ? -22.607 7.791 9.824 1.00 48.72 94 ASP A C 1
ATOM 742 O O . ASP A 1 94 ? -22.983 7.667 10.985 1.00 48.72 94 ASP A O 1
ATOM 746 N N . GLN A 1 95 ? -21.538 7.119 9.367 1.00 47.53 95 GLN A N 1
ATOM 747 C CA . GLN A 1 95 ? -20.777 6.218 10.257 1.00 47.53 95 GLN A CA 1
ATOM 748 C C . GLN A 1 95 ? -19.297 6.538 10.455 1.00 47.53 95 GLN A C 1
ATOM 750 O O . GLN A 1 95 ? -18.771 6.242 11.522 1.00 47.53 95 GLN A O 1
ATOM 755 N N . TYR A 1 96 ? -18.611 7.190 9.513 1.00 51.84 96 TYR A N 1
ATOM 756 C CA . TYR A 1 96 ? -17.185 7.489 9.689 1.00 51.84 96 TYR A CA 1
ATOM 757 C C . TYR A 1 96 ? -16.822 8.823 9.041 1.00 51.84 96 TYR A C 1
ATOM 759 O O . TYR A 1 96 ? -16.461 8.900 7.861 1.00 51.84 96 TYR A O 1
ATOM 767 N N . GLY A 1 97 ? -16.916 9.888 9.839 1.00 40.12 97 GLY A N 1
ATOM 768 C CA . GLY A 1 97 ? -16.462 11.221 9.466 1.00 40.12 97 GLY A CA 1
ATOM 769 C C . GLY A 1 97 ? -15.012 11.182 8.987 1.00 40.12 97 GLY A C 1
ATOM 770 O O . GLY A 1 97 ? -14.113 10.718 9.682 1.00 40.12 97 GLY A O 1
ATOM 771 N N . GLY A 1 98 ? -14.769 11.652 7.771 1.00 42.50 98 GLY A N 1
ATOM 772 C CA . GLY A 1 98 ? -13.414 11.927 7.319 1.00 42.50 98 GLY A CA 1
ATOM 773 C C . GLY A 1 98 ? -13.431 12.881 6.143 1.00 42.50 98 GLY A C 1
ATOM 774 O O . GLY A 1 98 ? -14.280 12.748 5.257 1.00 42.50 98 GLY A O 1
ATOM 775 N N . ASN A 1 99 ? -12.507 13.839 6.189 1.00 36.16 99 ASN A N 1
ATOM 776 C CA . ASN A 1 99 ? -12.173 14.722 5.076 1.00 36.16 99 ASN A CA 1
ATOM 777 C C . ASN A 1 99 ? -11.666 13.904 3.886 1.00 36.16 99 ASN A C 1
ATOM 779 O O . ASN A 1 99 ? -10.887 12.954 4.129 1.00 36.16 99 ASN A O 1
#

pLDDT: mean 82.83, std 17.17, range [36.16, 98.25]

Radius of gyration: 15.73 Å; chains: 1; bounding box: 38×27×39 Å